Protein AF-A0A971ZET3-F1 (afdb_monomer_lite)

Secondary structure (DSSP, 8-state):
---HHHHHHHHHHHHHIIIII--BGGGTSB-HHHHHHHHHHHS-SS----

Radius of gyration: 16.63 Å; chains: 1; bounding box: 33×32×39 Å

Foldseek 3Di:
DPDPVVVVVVVVVVVCCQQPPFFDVVLVGDHNVVSVVVVVVVPDPDDDDD

pLDDT: mean 91.02, std 12.4, range [58.78, 98.62]

Sequence (50 aa):
FSSLDQVRDLSWAWMLSYNEERPHESLGNLPPSEFKRQLAAEVSSYELCA

Structure (mmCIF, N/CA/C/O backbone):
data_AF-A0A971ZET3-F1
#
_entry.id   AF-A0A971ZET3-F1
#
loop_
_atom_site.group_PDB
_atom_site.id
_atom_site.type_symbol
_atom_site.label_atom_id
_atom_site.label_alt_id
_atom_site.label_comp_id
_atom_site.label_asym_id
_atom_site.label_entity_id
_atom_site.label_seq_id
_atom_site.pdbx_PDB_ins_code
_atom_site.Cartn_x
_atom_site.Cartn_y
_atom_site.Cartn_z
_atom_site.occupancy
_atom_site.B_iso_or_equiv
_atom_site.auth_seq_id
_atom_site.auth_comp_id
_atom_site.auth_asym_id
_atom_site.auth_atom_id
_atom_site.pdbx_PDB_model_num
ATOM 1 N N . PHE A 1 1 ? 13.317 -2.074 -15.678 1.00 89.38 1 PHE A N 1
ATOM 2 C CA . PHE A 1 1 ? 11.989 -2.101 -16.318 1.00 89.38 1 PHE A CA 1
ATOM 3 C C . PHE A 1 1 ? 12.154 -1.864 -17.808 1.00 89.38 1 PHE A C 1
ATOM 5 O O . PHE A 1 1 ? 13.047 -1.108 -18.175 1.00 89.38 1 PHE A O 1
ATOM 12 N N . SER A 1 2 ? 11.365 -2.532 -18.645 1.00 95.19 2 SER A N 1
ATOM 13 C CA . SER A 1 2 ? 11.476 -2.509 -20.111 1.00 95.19 2 SER A CA 1
ATOM 14 C C . SER A 1 2 ? 10.458 -1.594 -20.801 1.00 95.19 2 SER A C 1
ATOM 16 O O . SER A 1 2 ? 10.648 -1.260 -21.966 1.00 95.19 2 SER A O 1
ATOM 18 N N . SER A 1 3 ? 9.402 -1.161 -20.107 1.00 98.25 3 SER A N 1
ATOM 19 C CA . SER A 1 3 ? 8.421 -0.185 -20.599 1.00 98.25 3 SER A CA 1
ATOM 20 C C . SER A 1 3 ? 7.730 0.531 -19.435 1.00 98.25 3 SER A C 1
ATOM 22 O O . SER A 1 3 ? 7.761 0.053 -18.299 1.00 98.25 3 SER A O 1
ATOM 24 N N . LEU A 1 4 ? 7.087 1.671 -19.711 1.00 98.44 4 LEU A N 1
ATOM 25 C CA . LEU A 1 4 ? 6.242 2.349 -18.720 1.00 98.44 4 LEU A CA 1
ATOM 26 C C . LEU A 1 4 ? 5.053 1.485 -18.297 1.00 98.44 4 LEU A C 1
ATOM 28 O O . LEU A 1 4 ? 4.679 1.510 -17.129 1.00 98.44 4 LEU A O 1
ATOM 32 N N . ASP A 1 5 ? 4.499 0.701 -19.219 1.00 98.44 5 ASP A N 1
ATOM 33 C CA . ASP A 1 5 ? 3.372 -0.181 -18.920 1.00 98.44 5 ASP A CA 1
ATOM 34 C C . ASP A 1 5 ? 3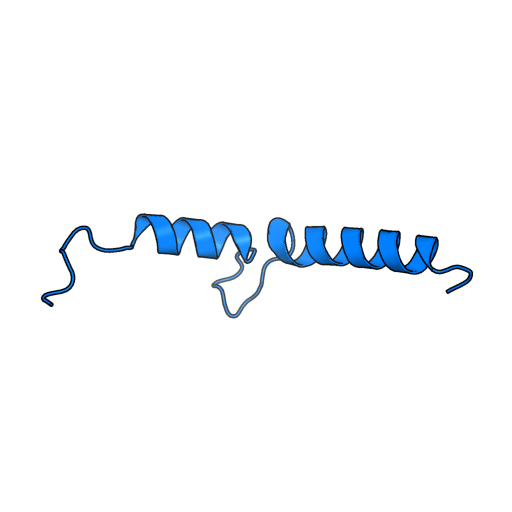.783 -1.277 -17.936 1.00 98.44 5 ASP A C 1
ATOM 36 O O . ASP A 1 5 ? 3.113 -1.465 -16.927 1.00 98.44 5 ASP A O 1
ATOM 40 N N . GLN A 1 6 ? 4.972 -1.870 -18.105 1.00 98.25 6 GLN A N 1
ATOM 41 C CA . GLN A 1 6 ? 5.501 -2.822 -17.127 1.00 98.25 6 GLN A CA 1
ATOM 42 C C . GLN A 1 6 ? 5.639 -2.195 -15.728 1.00 98.25 6 GLN A C 1
ATOM 44 O O . GLN A 1 6 ? 5.335 -2.840 -14.726 1.00 98.25 6 GLN A O 1
ATOM 49 N N . VAL A 1 7 ? 6.110 -0.944 -15.632 1.00 98.38 7 VAL A N 1
ATOM 50 C CA . VAL A 1 7 ? 6.226 -0.256 -14.333 1.00 98.38 7 VAL A CA 1
ATOM 51 C C . VAL A 1 7 ? 4.848 -0.027 -13.719 1.00 98.38 7 VAL A C 1
ATOM 53 O O . VAL A 1 7 ? 4.687 -0.231 -12.516 1.00 98.38 7 VAL A O 1
ATOM 56 N N . ARG A 1 8 ? 3.861 0.386 -14.521 1.00 98.56 8 ARG A N 1
ATOM 57 C CA . ARG A 1 8 ? 2.485 0.619 -14.062 1.00 98.56 8 ARG A CA 1
ATOM 58 C C . ARG A 1 8 ? 1.865 -0.658 -13.517 1.00 98.56 8 ARG A C 1
ATOM 60 O O . ARG A 1 8 ? 1.361 -0.629 -12.399 1.00 98.56 8 ARG A O 1
ATOM 67 N N . ASP A 1 9 ? 1.989 -1.763 -14.242 1.00 98.56 9 ASP A N 1
ATOM 68 C CA . ASP A 1 9 ? 1.436 -3.056 -13.837 1.00 98.56 9 ASP A CA 1
ATOM 69 C C . ASP A 1 9 ? 2.056 -3.546 -12.527 1.00 98.56 9 ASP A C 1
ATOM 71 O O . ASP A 1 9 ? 1.350 -3.922 -11.592 1.00 98.56 9 ASP A O 1
ATOM 75 N N . LEU A 1 10 ? 3.387 -3.478 -12.416 1.00 98.56 10 LEU A N 1
ATOM 76 C CA . LEU A 1 10 ? 4.091 -3.896 -11.202 1.00 98.56 10 LEU A CA 1
ATOM 77 C C . LEU A 1 10 ? 3.768 -2.993 -10.007 1.00 98.56 10 LEU A C 1
ATOM 79 O O . LEU A 1 10 ? 3.603 -3.486 -8.892 1.00 98.56 10 LEU A O 1
ATOM 83 N N . SER A 1 11 ? 3.651 -1.683 -10.230 1.00 98.44 11 SER A N 1
ATOM 84 C CA . SER A 1 11 ? 3.299 -0.728 -9.173 1.00 98.44 11 SER A CA 1
ATOM 85 C C . SER A 1 11 ? 1.859 -0.925 -8.705 1.00 98.44 11 SER A C 1
ATOM 87 O O . SER A 1 11 ? 1.596 -0.885 -7.505 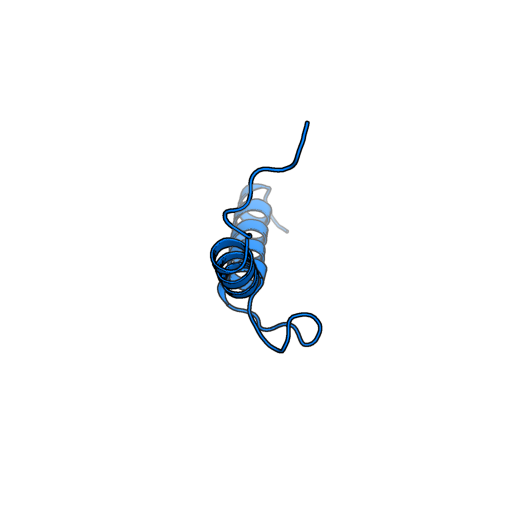1.00 98.44 11 SER A O 1
ATOM 89 N N . TRP A 1 12 ? 0.937 -1.184 -9.635 1.00 98.44 12 TRP A N 1
ATOM 90 C CA . TRP A 1 12 ? -0.453 -1.498 -9.325 1.00 98.44 12 TRP A CA 1
ATOM 91 C C . TRP A 1 12 ? -0.564 -2.783 -8.501 1.00 98.44 12 TRP A C 1
ATOM 93 O O . TRP A 1 12 ? -1.175 -2.777 -7.433 1.00 98.44 12 TRP A O 1
ATOM 103 N N . ALA A 1 13 ? 0.095 -3.858 -8.942 1.00 98.62 13 ALA A N 1
ATOM 104 C CA . ALA A 1 13 ? 0.122 -5.128 -8.221 1.00 98.62 13 ALA A CA 1
ATOM 105 C C . ALA A 1 13 ? 0.736 -4.985 -6.817 1.00 98.62 13 ALA A C 1
ATOM 107 O O . ALA A 1 13 ? 0.213 -5.531 -5.845 1.00 98.62 13 ALA A O 1
ATOM 108 N N . TRP A 1 14 ? 1.822 -4.215 -6.688 1.00 98.44 14 TRP A N 1
ATOM 109 C CA . TRP A 1 14 ? 2.429 -3.933 -5.389 1.00 98.44 14 TRP A CA 1
ATOM 110 C C . TRP A 1 14 ? 1.484 -3.158 -4.469 1.00 98.44 14 TRP A C 1
ATOM 112 O O . TRP A 1 14 ? 1.336 -3.530 -3.306 1.00 98.44 14 TRP A O 1
ATOM 122 N N . MET A 1 15 ? 0.827 -2.113 -4.983 1.00 98.62 15 MET A N 1
ATOM 123 C CA . MET A 1 15 ? -0.106 -1.295 -4.209 1.00 98.62 15 MET A CA 1
ATOM 124 C C . MET A 1 15 ? -1.290 -2.123 -3.706 1.00 98.62 15 MET A C 1
ATOM 126 O O . MET A 1 15 ? -1.671 -1.983 -2.544 1.00 98.62 15 MET A O 1
ATOM 130 N N . LEU A 1 16 ? -1.834 -3.001 -4.553 1.00 98.56 16 LEU A N 1
ATOM 131 C CA . L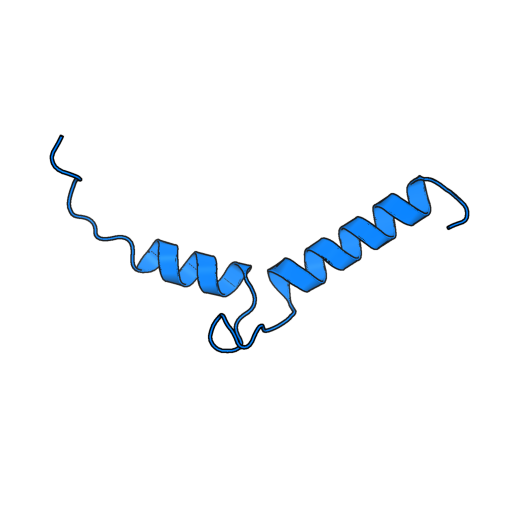EU A 1 16 ? -2.908 -3.915 -4.173 1.00 98.56 16 LEU A CA 1
ATOM 132 C C . LEU A 1 16 ? -2.458 -4.831 -3.029 1.00 98.56 16 LEU A C 1
ATOM 134 O O . LEU A 1 16 ? -3.063 -4.821 -1.961 1.00 98.56 16 LEU A O 1
ATOM 138 N N . SER A 1 17 ? -1.338 -5.538 -3.202 1.00 98.50 17 SER A N 1
ATOM 139 C CA . SER A 1 17 ? -0.833 -6.459 -2.177 1.00 98.50 17 SER A CA 1
ATOM 140 C C . SER A 1 17 ? -0.506 -5.740 -0.864 1.00 98.50 17 SER A C 1
ATOM 142 O O . SER A 1 17 ? -0.851 -6.213 0.216 1.00 98.50 17 SER A O 1
ATOM 144 N N . TYR A 1 18 ? 0.120 -4.562 -0.925 1.00 98.25 18 TYR A N 1
ATOM 145 C CA . TYR A 1 18 ? 0.461 -3.789 0.268 1.00 98.25 18 TYR A CA 1
ATOM 146 C C . TYR A 1 18 ? -0.778 -3.336 1.054 1.00 98.25 18 TYR A C 1
ATOM 148 O O . TYR A 1 18 ? -0.783 -3.424 2.282 1.00 98.25 18 TYR A O 1
ATOM 156 N N . ASN A 1 19 ? -1.807 -2.846 0.357 1.00 98.31 19 ASN A N 1
ATOM 157 C CA . ASN A 1 19 ? -2.993 -2.265 0.984 1.00 98.31 19 ASN A CA 1
ATOM 158 C C . ASN A 1 19 ? -4.042 -3.310 1.386 1.00 98.31 19 ASN A C 1
ATOM 160 O O . ASN A 1 19 ? -4.772 -3.097 2.360 1.00 98.31 19 ASN A O 1
ATOM 164 N N . GLU A 1 20 ? -4.145 -4.414 0.649 1.00 98.06 20 GLU A N 1
ATOM 165 C CA . GLU A 1 20 ? -5.237 -5.378 0.811 1.00 98.06 20 GLU A CA 1
ATOM 166 C C . GLU A 1 20 ? -4.804 -6.713 1.418 1.00 98.06 20 GLU A C 1
ATOM 168 O O . GLU A 1 20 ? -5.604 -7.334 2.109 1.00 98.06 20 GLU A O 1
ATOM 173 N N . GLU A 1 21 ? -3.547 -7.131 1.252 1.00 97.88 21 GLU A N 1
ATOM 174 C CA . GLU A 1 21 ? -3.136 -8.502 1.590 1.00 97.88 21 GLU A CA 1
ATOM 175 C C . GLU A 1 21 ? -2.082 -8.570 2.698 1.00 97.88 21 GLU A C 1
ATOM 177 O O . GLU A 1 21 ? -2.125 -9.461 3.546 1.00 97.88 21 GLU A O 1
ATOM 182 N N . ARG A 1 22 ? -1.099 -7.663 2.691 1.00 98.00 22 ARG A N 1
ATOM 183 C CA . ARG A 1 22 ? 0.070 -7.768 3.573 1.00 98.00 22 ARG A CA 1
ATOM 184 C C . ARG A 1 22 ? -0.247 -7.283 4.987 1.00 98.00 22 ARG A C 1
ATOM 186 O O . ARG A 1 22 ? -0.614 -6.119 5.135 1.00 98.00 22 ARG A O 1
ATOM 193 N N . PRO A 1 23 ? -0.049 -8.118 6.023 1.00 97.69 23 PRO A N 1
ATOM 194 C CA . PRO A 1 23 ? -0.172 -7.685 7.406 1.00 97.69 23 PRO A CA 1
ATOM 195 C C . PRO A 1 23 ? 1.019 -6.816 7.822 1.00 97.69 23 PRO A C 1
ATOM 197 O O . PRO A 1 23 ? 2.156 -7.077 7.424 1.00 97.69 23 PRO A O 1
ATOM 200 N N . HIS A 1 24 ? 0.761 -5.812 8.664 1.00 97.62 24 HIS A N 1
ATOM 201 C CA . HIS A 1 24 ? 1.796 -4.931 9.217 1.00 97.62 24 HIS A CA 1
ATOM 202 C C . HIS A 1 24 ? 1.768 -4.967 10.743 1.00 97.62 24 HIS A C 1
ATOM 204 O O . HIS A 1 24 ? 0.723 -4.727 11.347 1.00 97.62 24 HIS A O 1
ATOM 210 N N . GLU A 1 25 ? 2.912 -5.221 11.380 1.00 97.75 25 GLU A N 1
ATOM 211 C CA . GLU A 1 25 ? 3.016 -5.322 12.847 1.00 97.75 25 GLU A CA 1
ATOM 212 C C . GLU A 1 25 ? 2.526 -4.053 13.560 1.00 97.75 25 GLU A C 1
ATOM 214 O O . GLU A 1 25 ? 1.827 -4.136 14.568 1.00 97.75 25 GLU A O 1
ATOM 219 N N . SER A 1 26 ? 2.807 -2.875 12.994 1.00 96.69 26 SER A N 1
ATOM 220 C CA . SER A 1 26 ? 2.351 -1.581 13.521 1.00 96.69 26 SER A CA 1
ATOM 221 C C . SER A 1 26 ? 0.830 -1.405 13.512 1.00 96.69 26 SER A C 1
ATOM 223 O O . SER A 1 26 ? 0.315 -0.572 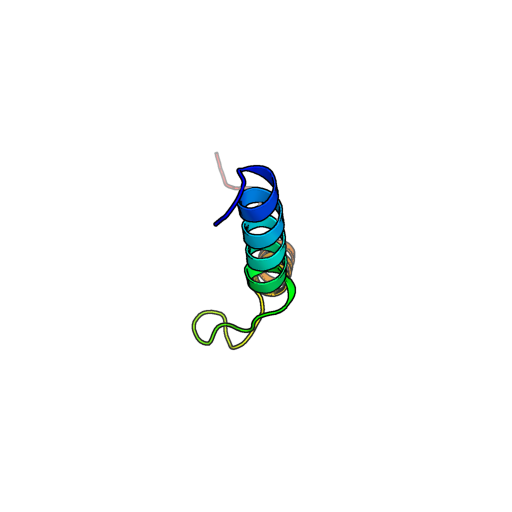14.253 1.00 96.69 26 SER A O 1
ATOM 225 N N . LEU A 1 27 ? 0.115 -2.187 12.699 1.00 96.62 27 LEU A N 1
ATOM 226 C CA . LEU A 1 27 ? -1.347 -2.211 12.612 1.00 96.62 27 LEU A CA 1
ATOM 227 C C . LEU A 1 27 ? -1.942 -3.430 13.334 1.00 96.62 27 LEU A C 1
ATOM 229 O O . LEU A 1 27 ? -3.066 -3.831 13.045 1.00 96.62 27 LEU A O 1
ATOM 233 N N . GLY A 1 28 ? -1.180 -4.070 14.227 1.00 96.75 28 GLY A N 1
ATOM 234 C CA . GLY A 1 28 ? -1.620 -5.284 14.915 1.00 96.75 28 GLY A CA 1
ATOM 235 C C . GLY A 1 28 ? -1.669 -6.511 14.002 1.00 96.75 28 GLY A C 1
ATOM 236 O O . GLY A 1 28 ? -2.527 -7.370 14.181 1.00 96.75 28 GLY A O 1
ATOM 237 N N . ASN A 1 29 ? -0.760 -6.597 13.025 1.00 97.69 29 ASN A N 1
ATOM 238 C CA . ASN A 1 29 ? -0.717 -7.645 11.997 1.00 97.69 29 ASN A CA 1
ATOM 239 C C . ASN A 1 29 ? -1.944 -7.670 11.072 1.00 97.69 29 ASN A C 1
ATOM 241 O O . ASN A 1 29 ? -2.324 -8.723 10.563 1.00 97.69 29 ASN A O 1
ATOM 245 N N . LEU A 1 30 ? -2.536 -6.504 10.811 1.00 97.75 30 LEU A N 1
ATOM 246 C CA . LEU A 1 30 ? -3.621 -6.340 9.846 1.00 97.75 30 LEU A CA 1
ATOM 247 C C . LEU A 1 30 ? -3.130 -5.674 8.555 1.00 97.75 30 LEU A C 1
ATOM 249 O O . LEU A 1 30 ? -2.211 -4.845 8.601 1.00 97.75 30 LEU A O 1
ATOM 253 N N . PRO A 1 31 ? -3.755 -5.981 7.404 1.00 98.25 31 PRO A N 1
ATOM 254 C CA . PRO A 1 31 ? -3.609 -5.161 6.214 1.00 98.25 31 PRO A CA 1
ATOM 255 C C . PRO A 1 31 ? -4.179 -3.751 6.430 1.00 98.25 31 PRO A C 1
ATOM 257 O O . PRO A 1 31 ? -5.149 -3.584 7.181 1.00 98.25 31 PRO A O 1
ATOM 260 N N . PRO A 1 32 ? -3.657 -2.724 5.733 1.00 98.38 32 PRO A N 1
ATOM 261 C CA . PRO A 1 32 ? -4.121 -1.347 5.889 1.00 98.38 32 PRO A CA 1
ATOM 262 C C . PRO A 1 32 ? -5.623 -1.173 5.627 1.00 98.38 32 PRO A C 1
ATOM 264 O O . PRO A 1 32 ? -6.286 -0.389 6.306 1.00 98.38 32 PRO A O 1
ATOM 267 N N . SER A 1 33 ? -6.184 -1.916 4.668 1.00 97.88 33 SER A N 1
ATOM 268 C CA . SER A 1 33 ? -7.616 -1.875 4.347 1.00 97.88 33 SER A CA 1
ATOM 269 C C . SER A 1 33 ? -8.519 -2.402 5.471 1.00 97.88 33 SER A C 1
ATOM 271 O O . SER A 1 33 ? -9.614 -1.872 5.668 1.00 97.88 33 SER A O 1
ATOM 273 N N . GLU A 1 34 ? -8.081 -3.420 6.215 1.00 97.44 34 GLU A N 1
ATOM 274 C CA . GLU A 1 34 ? -8.807 -3.962 7.371 1.00 97.44 34 GLU A CA 1
ATOM 275 C C . GLU A 1 34 ? -8.730 -2.995 8.549 1.00 97.44 34 GLU A C 1
ATOM 277 O O . GLU A 1 34 ? -9.752 -2.647 9.138 1.00 97.44 34 GLU A O 1
ATOM 282 N N . PHE A 1 35 ? -7.536 -2.470 8.831 1.00 96.44 35 PHE A N 1
ATOM 283 C CA . PHE A 1 35 ? -7.355 -1.466 9.877 1.00 96.44 35 PHE A CA 1
ATOM 284 C C . PHE A 1 35 ? -8.225 -0.223 9.626 1.00 96.44 35 PHE A C 1
ATOM 286 O O . PHE A 1 35 ? -8.915 0.262 10.521 1.00 96.44 35 PHE A O 1
ATOM 293 N N . LYS A 1 36 ? -8.288 0.255 8.375 1.00 95.19 36 LYS A N 1
ATOM 294 C CA . LYS A 1 36 ? -9.176 1.361 7.987 1.00 95.19 36 LYS A CA 1
ATOM 295 C C . LYS A 1 36 ? -10.656 1.038 8.223 1.00 95.19 36 LYS A C 1
ATOM 297 O O . LYS A 1 36 ? -11.405 1.924 8.632 1.00 95.19 36 LYS A O 1
ATOM 302 N N . ARG A 1 37 ? -11.092 -0.198 7.955 1.00 94.75 37 ARG A N 1
ATOM 303 C CA . ARG A 1 37 ? -12.474 -0.636 8.217 1.00 94.75 37 ARG A CA 1
ATOM 304 C C . ARG A 1 37 ? -12.796 -0.647 9.707 1.00 94.75 37 ARG A C 1
ATOM 306 O O . ARG A 1 37 ?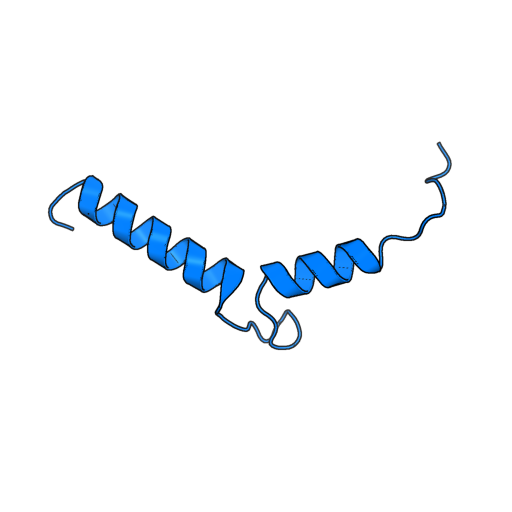 -13.880 -0.204 10.072 1.00 94.75 37 ARG A O 1
ATOM 313 N N . GLN A 1 38 ? -11.861 -1.089 10.547 1.00 93.31 38 GLN A N 1
ATOM 314 C CA . GLN A 1 38 ? -12.015 -1.045 12.003 1.00 93.31 38 GLN A CA 1
ATOM 315 C C . GLN A 1 38 ? -12.139 0.394 12.500 1.00 93.31 38 GLN A C 1
ATOM 317 O O . GLN A 1 38 ? -13.120 0.720 13.158 1.00 93.31 38 GLN A O 1
ATOM 322 N N . LEU A 1 39 ? -11.236 1.283 12.073 1.00 89.81 39 LEU A N 1
ATOM 323 C CA . LEU A 1 39 ? -11.319 2.703 12.418 1.00 89.81 39 LEU A CA 1
ATOM 324 C C . LEU A 1 39 ? -12.656 3.324 12.010 1.00 89.81 39 LEU A C 1
ATOM 326 O O . LEU A 1 39 ? -13.242 4.059 12.793 1.00 89.81 39 LEU A O 1
ATOM 330 N N . ALA A 1 40 ? -13.155 3.023 10.806 1.00 86.31 40 ALA A N 1
ATOM 331 C CA . ALA A 1 40 ? -14.443 3.528 10.334 1.00 86.31 40 ALA A CA 1
ATOM 332 C C . ALA A 1 40 ? -15.627 3.033 11.184 1.00 86.31 40 ALA A C 1
ATOM 334 O O . ALA A 1 40 ? -16.586 3.776 11.373 1.00 86.31 40 ALA A O 1
ATOM 335 N N . ALA A 1 41 ? -15.557 1.803 11.699 1.00 80.44 41 ALA A N 1
ATOM 336 C CA . ALA A 1 41 ? -16.553 1.255 12.617 1.00 80.44 41 ALA A CA 1
ATOM 337 C C . ALA A 1 41 ? -16.449 1.851 14.034 1.00 80.44 41 ALA A C 1
ATOM 339 O O . ALA A 1 41 ? -17.446 1.898 14.751 1.00 80.44 41 ALA A O 1
ATOM 340 N N . GLU A 1 42 ? -15.262 2.314 14.427 1.00 74.19 42 GLU A N 1
ATOM 341 C CA . GLU A 1 42 ? -14.981 2.920 15.734 1.00 74.19 42 GLU A CA 1
ATOM 342 C C . GLU A 1 42 ? -15.191 4.442 15.773 1.00 74.19 42 GLU A C 1
ATOM 344 O O . GLU A 1 42 ? -15.152 5.030 16.857 1.00 74.19 42 GLU A O 1
ATOM 349 N N . VAL A 1 43 ? -15.432 5.106 14.632 1.00 64.75 43 VAL A N 1
ATOM 350 C CA . VAL A 1 43 ? -15.740 6.543 14.628 1.00 64.75 43 VAL A CA 1
ATOM 351 C C . VAL A 1 43 ? -17.024 6.777 15.424 1.00 64.75 43 VAL A C 1
ATOM 353 O O . VAL A 1 43 ? -18.120 6.392 15.023 1.00 64.75 43 VAL A O 1
ATOM 356 N N . SER A 1 44 ? -16.851 7.425 16.574 1.00 65.00 44 SER A N 1
ATOM 357 C CA . SER A 1 44 ? -17.908 7.862 17.480 1.00 65.00 44 SER A CA 1
ATOM 358 C C . SER A 1 44 ? -19.020 8.603 16.732 1.00 65.00 44 SER A C 1
ATOM 360 O O . SER A 1 44 ? -18.752 9.537 15.981 1.00 65.00 44 SER A O 1
ATOM 362 N N . SER A 1 45 ? -20.279 8.229 16.976 1.00 69.12 45 SER A N 1
ATOM 363 C CA . SER A 1 45 ? -21.458 8.884 16.390 1.00 69.12 45 SER A CA 1
ATOM 364 C C . SER A 1 45 ? -21.784 10.246 17.015 1.00 69.12 45 SER A C 1
ATOM 366 O O . SER A 1 45 ? -22.822 10.829 16.708 1.00 69.12 45 SER A O 1
ATOM 368 N N . TYR A 1 46 ? -20.968 10.721 17.956 1.00 66.19 46 TYR A N 1
ATOM 369 C CA . TYR A 1 46 ? -21.153 12.028 18.569 1.00 66.19 46 TYR A CA 1
ATOM 370 C C . TYR A 1 46 ? -20.675 13.116 17.609 1.00 66.19 46 TYR A C 1
ATOM 372 O O . TYR A 1 46 ? -19.550 13.061 17.112 1.00 66.19 46 TYR A O 1
ATOM 380 N N . GLU A 1 47 ? -21.528 14.109 17.355 1.00 67.06 47 GLU A N 1
A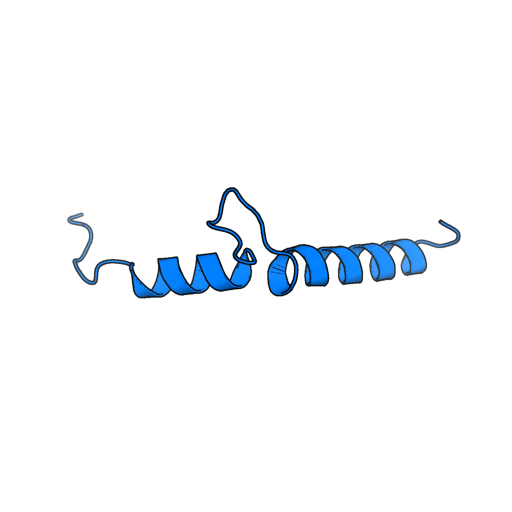TOM 381 C CA . GLU A 1 47 ? -21.146 15.248 16.527 1.00 67.06 47 GLU A CA 1
ATOM 382 C C . GLU A 1 47 ? -19.995 16.014 17.181 1.00 67.06 47 GLU A C 1
ATOM 384 O O . GLU A 1 47 ? -20.004 16.285 18.385 1.00 67.06 47 GLU A O 1
ATOM 389 N N . LEU A 1 48 ? -18.987 16.354 16.376 1.00 63.25 48 LEU A N 1
ATOM 390 C CA . LEU A 1 48 ? -17.938 17.272 16.793 1.00 63.25 48 LEU A CA 1
ATOM 391 C C . LEU A 1 48 ? -18.610 18.616 17.086 1.00 63.25 48 LEU A C 1
ATOM 393 O O . LEU A 1 48 ? -19.135 19.246 16.171 1.00 63.25 48 LEU A O 1
ATOM 397 N N . CYS A 1 49 ? -18.628 19.030 18.355 1.00 63.84 49 CYS A N 1
ATOM 398 C CA . CYS A 1 49 ? -19.110 20.355 18.732 1.00 63.84 49 CYS A CA 1
ATOM 399 C C . CYS A 1 49 ? -18.354 21.410 17.910 1.00 63.84 49 CYS A C 1
ATOM 401 O O . CYS A 1 49 ? -17.123 21.468 17.978 1.00 63.84 49 CYS A O 1
ATOM 403 N N . ALA A 1 50 ? -19.103 22.176 17.114 1.00 58.78 50 ALA A N 1
ATOM 404 C CA . ALA A 1 50 ? -18.605 23.277 16.294 1.00 58.78 50 ALA A CA 1
ATOM 405 C C . ALA A 1 50 ? -18.172 24.483 17.139 1.00 58.78 50 ALA A C 1
ATOM 407 O O . ALA A 1 50 ? -18.784 24.708 18.211 1.00 58.78 50 ALA A O 1
#